Protein AF-A0A1F6SFT9-F1 (afdb_monomer_lite)

Sequence (161 aa):
MFKQKGFTPHHFYNRELSFFRQSSAEIIAKFKSALSKNSAGFTLIELLIVIAIIGILASIVLVSLSSAREKAKVATFKATVHSLQTKAIEVCDTGAINYTDGTGSFGTIPAAINAAGIVDNGQNCGPNGSDAFNASIPSGQLTTPCTAVIEQTGITSYAGC

Radius of gyration: 45.17 Å; chains: 1; bounding box: 58×43×158 Å

Foldseek 3Di:
DDDDDDDDDDDDPDDPDPPVVPPVVVVVV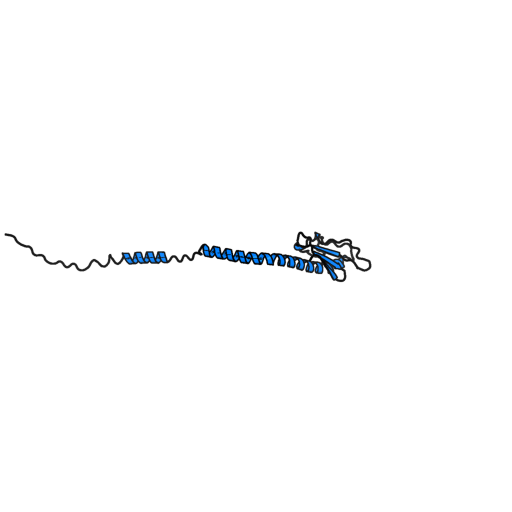VVVVVVPPPPPDDDPVNVVVVVVVVVVVVVVVVVVVVVVQQVVLVVLVVVLLVLQQVL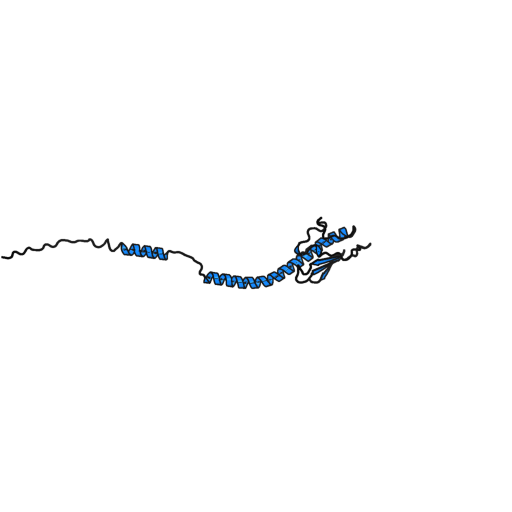CLVCLVPDDDQQPPPVQSSHDRPVLQPSVQFDAPDDPCDVPRFDWGKRWRDCVNHVWIWIWIHGNVGTDDIPRD

pLDDT: mean 72.49, std 14.49, range [44.41, 97.56]

Structure (mmCIF, N/CA/C/O backbone):
data_AF-A0A1F6SFT9-F1
#
_entry.id   AF-A0A1F6SFT9-F1
#
loop_
_atom_site.group_PDB
_atom_site.id
_atom_site.type_symbol
_atom_site.label_atom_id
_atom_site.label_alt_id
_atom_site.label_comp_id
_atom_site.label_asym_id
_atom_site.label_entity_id
_atom_site.label_seq_id
_atom_site.pdbx_PDB_ins_code
_atom_site.Cartn_x
_atom_site.Cartn_y
_atom_site.Cartn_z
_atom_site.occupancy
_atom_site.B_iso_or_equiv
_atom_site.auth_seq_id
_atom_site.auth_comp_id
_atom_site.auth_asym_id
_atom_site.auth_atom_id
_atom_site.pdbx_PDB_model_num
ATOM 1 N N . MET A 1 1 ? -33.917 19.591 124.581 1.00 47.00 1 MET A N 1
ATOM 2 C CA . MET A 1 1 ? -34.635 20.704 123.922 1.00 47.00 1 MET A CA 1
ATOM 3 C C . MET A 1 1 ? -33.992 20.940 122.560 1.00 47.00 1 MET A C 1
ATOM 5 O O . MET A 1 1 ? -32.853 21.385 122.508 1.00 47.00 1 MET A O 1
ATOM 9 N N . PHE A 1 2 ? -34.647 20.513 121.477 1.00 44.41 2 PHE A N 1
ATOM 10 C CA . PHE A 1 2 ? -34.091 20.545 120.118 1.00 44.41 2 PHE A CA 1
ATOM 11 C C . PHE A 1 2 ? -34.135 21.965 119.541 1.00 44.41 2 PHE A C 1
ATOM 13 O O . PHE A 1 2 ? -35.180 22.609 119.574 1.00 44.41 2 PHE A O 1
ATOM 20 N N . LYS A 1 3 ? -33.011 22.446 118.997 1.00 53.56 3 LYS A N 1
ATOM 21 C CA . LYS A 1 3 ? -32.920 23.738 118.304 1.00 53.56 3 LYS A CA 1
ATOM 22 C C . LYS A 1 3 ? -32.723 23.484 116.810 1.00 53.56 3 LYS A C 1
ATOM 24 O O . LYS A 1 3 ? -31.657 23.039 116.395 1.00 53.56 3 LYS A O 1
ATOM 29 N N . GLN A 1 4 ? -33.773 23.729 116.027 1.00 62.75 4 GLN A N 1
ATOM 30 C CA . GLN A 1 4 ? -33.740 23.694 114.565 1.00 62.75 4 GLN A CA 1
ATOM 31 C C . GLN A 1 4 ? -32.831 24.819 114.049 1.00 62.75 4 GLN A C 1
ATOM 33 O O . GLN A 1 4 ? -32.936 25.959 114.506 1.00 62.75 4 GLN A O 1
ATOM 38 N N . LYS A 1 5 ? -31.935 24.509 113.107 1.00 58.44 5 LYS A N 1
ATOM 39 C CA . LYS A 1 5 ? -31.196 25.515 112.335 1.00 58.44 5 LYS A CA 1
ATOM 40 C C . LYS A 1 5 ? -31.816 25.594 110.942 1.00 5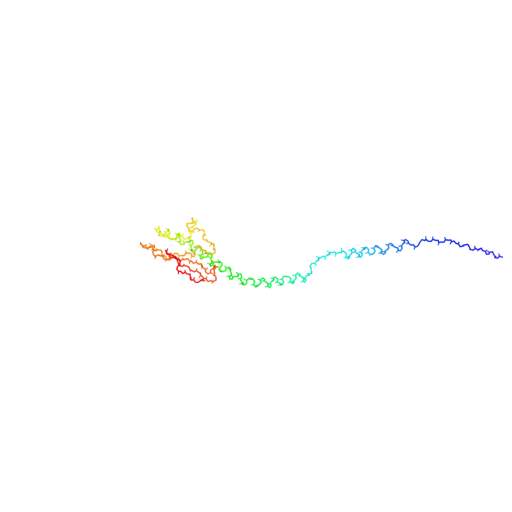8.44 5 LYS A C 1
ATOM 42 O O . LYS A 1 5 ? -31.883 24.588 110.244 1.00 58.44 5 LYS A O 1
ATOM 47 N N . GLY A 1 6 ? -32.313 26.783 110.607 1.00 56.56 6 GLY A N 1
ATOM 48 C CA . GLY A 1 6 ? -32.954 27.108 109.337 1.00 56.56 6 GLY A CA 1
ATOM 49 C C . GLY A 1 6 ? -31.982 27.105 108.158 1.00 56.56 6 GLY A C 1
ATOM 50 O O . GLY A 1 6 ? -30.780 27.316 108.315 1.00 56.56 6 GLY A O 1
ATOM 51 N N . PHE A 1 7 ? -32.543 26.856 106.981 1.00 58.81 7 PHE A N 1
ATOM 52 C CA . PHE A 1 7 ? -31.856 26.747 105.701 1.00 58.81 7 PHE A CA 1
ATOM 53 C C . PHE A 1 7 ? -32.028 28.065 104.929 1.00 58.81 7 PHE A C 1
ATOM 55 O O . PHE A 1 7 ? -33.159 28.484 104.687 1.00 58.81 7 PHE A O 1
ATOM 62 N N . THR A 1 8 ? -30.936 28.734 104.552 1.00 67.25 8 THR A N 1
ATOM 63 C CA . THR A 1 8 ? -30.959 29.827 103.565 1.00 67.25 8 THR A CA 1
ATOM 64 C C . THR A 1 8 ? -30.738 29.251 102.162 1.00 67.25 8 THR A C 1
ATOM 66 O O . THR A 1 8 ? -29.910 28.351 102.002 1.00 67.25 8 THR A O 1
ATOM 69 N N . PRO A 1 9 ? -31.447 29.728 101.123 1.00 56.97 9 PRO A N 1
ATOM 70 C CA . PRO A 1 9 ? -31.246 29.231 99.770 1.00 56.97 9 PRO A CA 1
ATOM 71 C C . PRO A 1 9 ? -29.990 29.875 99.173 1.00 56.97 9 PRO A C 1
ATOM 73 O O . PRO A 1 9 ? -29.870 31.099 99.127 1.00 56.97 9 PRO A O 1
ATOM 76 N N . HIS A 1 10 ? -29.044 29.053 98.715 1.00 52.78 10 HIS A N 1
ATOM 77 C CA . HIS A 1 10 ? -27.864 29.530 98.001 1.00 52.78 10 HIS A CA 1
ATOM 78 C C . HIS A 1 10 ? -28.152 29.586 96.496 1.00 52.78 10 HIS A C 1
ATOM 80 O O . HIS A 1 10 ? -28.604 28.620 95.882 1.00 52.78 10 HIS A O 1
ATOM 86 N N . HIS A 1 11 ? -27.898 30.758 95.926 1.00 55.09 11 HIS A N 1
ATOM 87 C CA . HIS A 1 11 ? -28.123 31.134 94.538 1.00 55.09 11 HIS A CA 1
ATOM 88 C C . HIS A 1 11 ? -27.132 30.396 93.617 1.00 55.09 11 HIS A C 1
ATOM 90 O O . HIS A 1 11 ? -25.971 30.789 93.518 1.00 55.09 11 HIS A O 1
ATOM 96 N N . PHE A 1 12 ? -27.566 29.332 92.933 1.00 52.25 12 PHE A N 1
ATOM 97 C CA . PHE A 1 12 ? -26.792 28.699 91.858 1.00 52.25 12 PHE A CA 1
ATOM 98 C C . PHE A 1 12 ? -27.319 29.173 90.502 1.00 52.25 12 PHE A C 1
ATOM 100 O O . PHE A 1 12 ? -28.220 28.576 89.922 1.00 52.25 12 PHE A O 1
ATOM 107 N N . TYR A 1 13 ? -26.755 30.276 90.009 1.00 56.41 13 TYR A N 1
ATOM 108 C CA . TYR A 1 13 ? -26.969 30.746 88.643 1.00 56.41 13 TYR A CA 1
ATOM 109 C C . TYR A 1 13 ? -25.821 30.236 87.757 1.00 56.41 13 TYR A C 1
ATOM 111 O O . TYR A 1 13 ? -24.667 30.597 87.961 1.00 56.41 13 TYR A O 1
ATOM 119 N N . ASN A 1 14 ? -26.181 29.399 86.782 1.00 56.78 14 ASN A N 1
ATOM 120 C CA . ASN A 1 14 ? -25.512 29.138 85.501 1.00 56.78 14 ASN A CA 1
ATOM 121 C C . ASN A 1 14 ? -24.038 28.686 85.480 1.00 56.78 14 ASN A C 1
ATOM 123 O O . ASN A 1 14 ? -23.117 29.494 85.390 1.00 56.78 14 ASN A O 1
ATOM 127 N N . ARG A 1 15 ? -23.832 27.368 85.330 1.00 56.72 15 ARG A N 1
ATOM 128 C CA . ARG A 1 15 ? -22.606 26.781 84.751 1.00 56.72 15 ARG A CA 1
ATOM 129 C C . ARG A 1 15 ? -22.899 25.497 83.958 1.00 56.72 15 ARG A C 1
ATOM 131 O O . ARG A 1 15 ? -22.260 24.485 84.173 1.00 56.72 15 ARG A O 1
ATOM 138 N N . GLU A 1 16 ? -23.875 25.521 83.053 1.00 52.59 16 GLU A N 1
ATOM 139 C CA . GLU A 1 16 ? -24.294 24.315 82.305 1.00 52.59 16 GLU A CA 1
ATOM 140 C C . GLU A 1 16 ? -24.630 24.620 80.828 1.00 52.59 16 GLU A C 1
ATOM 142 O O . GLU A 1 16 ? -25.559 24.061 80.263 1.00 52.59 16 GLU A O 1
ATOM 147 N N . LEU A 1 17 ? -23.907 25.534 80.162 1.00 53.38 17 LEU A N 1
ATOM 148 C CA . LEU A 1 17 ? -24.177 25.853 78.741 1.00 53.38 17 LEU A CA 1
ATOM 149 C C . LEU A 1 17 ? -22.947 25.909 77.817 1.00 53.38 17 LEU A C 1
ATOM 151 O O . LEU A 1 17 ? -23.117 26.074 76.611 1.00 53.38 17 LEU A O 1
ATOM 155 N N . SER A 1 18 ? -21.724 25.707 78.322 1.00 52.91 18 SER A N 1
ATOM 156 C CA . SER A 1 18 ? -20.510 25.668 77.482 1.00 52.91 18 SER A CA 1
ATOM 157 C C . SER A 1 18 ? -19.966 24.263 77.207 1.00 52.91 18 SER A C 1
ATOM 159 O O . SER A 1 18 ? -19.242 24.083 76.235 1.00 52.91 18 SER A O 1
ATOM 161 N N . PHE A 1 19 ? -20.334 23.247 77.993 1.00 54.69 19 PHE A N 1
ATOM 162 C CA . PHE A 1 19 ? -19.807 21.889 77.799 1.00 54.69 19 PHE A CA 1
ATOM 163 C C . PHE A 1 19 ? -20.554 21.116 76.695 1.00 54.69 19 PHE A C 1
ATOM 165 O O . PHE A 1 19 ? -19.945 20.412 75.894 1.00 54.69 19 PHE A O 1
ATOM 172 N N . PHE A 1 20 ? -21.870 21.318 76.566 1.00 52.09 20 PHE A N 1
ATOM 173 C CA . PHE A 1 20 ? -22.705 20.575 75.610 1.00 52.09 20 PHE A CA 1
ATOM 174 C C . PHE A 1 20 ? -22.715 21.121 74.171 1.00 52.09 20 PHE A C 1
ATOM 176 O O . PHE A 1 20 ? -23.231 20.453 73.276 1.00 52.09 20 PHE A O 1
ATOM 183 N N . ARG A 1 21 ? -22.136 22.302 73.899 1.00 52.47 21 ARG A N 1
ATOM 184 C CA . ARG A 1 21 ? -22.061 22.855 72.527 1.00 52.47 21 ARG A CA 1
ATOM 185 C C . ARG A 1 21 ? -20.758 22.543 71.781 1.00 52.47 21 ARG A C 1
ATOM 187 O O . ARG A 1 21 ? -20.673 22.860 70.600 1.00 52.47 21 ARG A O 1
ATOM 194 N N . GLN A 1 22 ? -19.772 21.905 72.420 1.00 55.62 22 GLN A N 1
ATOM 195 C CA . GLN A 1 22 ? -18.482 21.601 71.780 1.00 55.62 22 GLN A CA 1
ATOM 196 C C . GLN A 1 22 ? -18.466 20.235 71.060 1.00 55.62 22 GLN A C 1
ATOM 198 O O . GLN A 1 22 ? -17.668 20.029 70.153 1.00 55.62 22 GLN A O 1
ATOM 203 N N . SER A 1 23 ? -19.349 19.294 71.422 1.00 54.94 23 SER A N 1
ATOM 204 C CA . SER A 1 23 ? -19.288 17.918 70.893 1.00 54.94 23 SER A CA 1
ATOM 205 C C . SER A 1 23 ? -19.936 17.763 69.512 1.00 54.94 23 SER A C 1
ATOM 207 O O . SER A 1 23 ? -19.385 17.107 68.630 1.00 54.94 23 SER A O 1
ATOM 209 N N . SER A 1 24 ? -21.074 18.416 69.266 1.00 58.84 24 SER A N 1
ATOM 210 C CA . SER A 1 24 ? -21.788 18.284 67.991 1.00 58.84 24 SER A CA 1
ATOM 211 C C . SER A 1 24 ? -21.077 18.994 66.837 1.00 58.84 24 SER A C 1
ATOM 213 O O . SER A 1 24 ? -21.046 18.457 65.736 1.00 58.84 24 SER A O 1
ATOM 215 N N . ALA A 1 25 ? -20.441 20.146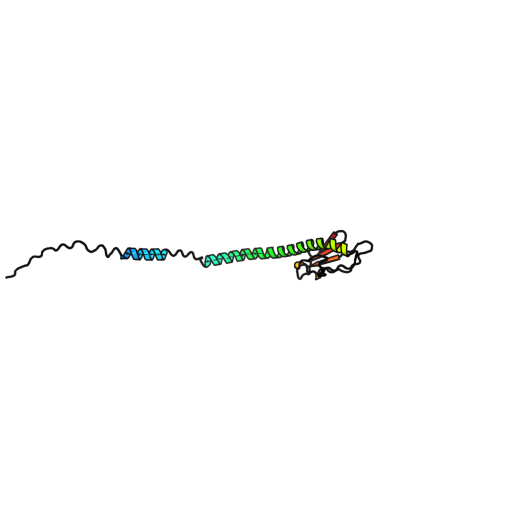 67.073 1.00 61.41 25 ALA A N 1
ATOM 216 C CA . ALA A 1 25 ? -19.725 20.884 66.030 1.00 61.41 25 ALA A CA 1
ATOM 217 C C . ALA A 1 25 ? -18.493 20.126 65.494 1.00 61.41 25 ALA A C 1
ATOM 219 O O . ALA A 1 25 ? -18.288 20.089 64.281 1.00 61.41 25 ALA A O 1
ATOM 220 N N . GLU A 1 26 ? -17.714 19.463 66.359 1.00 64.88 26 GLU A N 1
ATOM 221 C CA . GLU A 1 26 ? -16.582 18.634 65.919 1.00 64.88 26 GLU A CA 1
ATOM 222 C C . GLU A 1 26 ? -17.027 17.364 65.190 1.00 64.88 26 GLU A C 1
ATOM 224 O O . GLU A 1 26 ? -16.440 17.000 64.169 1.00 64.88 26 GLU A O 1
ATOM 229 N N . ILE A 1 27 ? -18.084 16.702 65.671 1.00 64.81 27 ILE A N 1
ATOM 230 C CA . ILE A 1 27 ? -18.644 15.515 65.012 1.00 64.81 27 ILE A CA 1
ATOM 231 C C . ILE A 1 27 ? -19.172 15.889 63.621 1.00 64.81 27 ILE A C 1
ATOM 233 O O . ILE A 1 27 ? -18.868 15.204 62.645 1.00 64.81 27 ILE A O 1
ATOM 237 N N . ILE A 1 28 ? -19.881 17.016 63.506 1.00 66.88 28 ILE A N 1
ATOM 238 C CA . ILE A 1 28 ? -20.398 17.533 62.232 1.00 66.88 28 ILE A CA 1
ATOM 239 C C . ILE A 1 28 ? -19.249 17.921 61.290 1.00 66.88 28 ILE A C 1
ATOM 241 O O . ILE A 1 28 ? -19.298 17.586 60.108 1.00 66.88 28 ILE A O 1
ATOM 245 N N . ALA A 1 29 ? -18.188 18.568 61.783 1.00 66.81 29 ALA A N 1
ATOM 246 C CA . ALA A 1 29 ? -17.027 18.936 60.969 1.00 66.81 29 ALA A CA 1
ATOM 247 C C . ALA A 1 29 ? -16.252 17.709 60.453 1.00 66.81 29 ALA A C 1
ATOM 249 O O . ALA A 1 29 ? -15.868 17.670 59.281 1.00 66.81 29 ALA A O 1
ATOM 250 N N . LYS A 1 30 ? -16.076 16.672 61.285 1.00 63.31 30 LYS A N 1
ATOM 251 C CA . LYS A 1 30 ? -15.445 15.405 60.879 1.00 63.31 30 LYS A CA 1
ATOM 252 C C . LYS A 1 30 ? -16.286 14.644 59.855 1.00 63.31 30 LYS A C 1
ATOM 254 O O . LYS A 1 30 ? -15.732 14.150 58.875 1.00 63.31 30 LYS A O 1
ATOM 259 N N . PHE A 1 31 ? -17.609 14.613 60.021 1.00 64.50 31 PHE A N 1
ATOM 260 C CA . PHE A 1 31 ? -18.522 13.983 59.060 1.00 64.50 31 PHE A CA 1
ATOM 261 C C . PHE A 1 31 ? -18.564 14.744 57.723 1.00 64.50 31 PHE A C 1
ATOM 263 O O . PHE A 1 31 ? -18.540 14.132 56.657 1.00 64.50 31 PHE A O 1
ATOM 270 N N . LYS A 1 32 ? -18.534 16.084 57.762 1.00 63.78 32 LYS A N 1
ATOM 271 C CA . LYS A 1 32 ? -18.479 16.948 56.571 1.00 63.78 32 LYS A CA 1
ATOM 272 C C . LYS A 1 32 ? -17.154 16.809 55.809 1.00 63.78 32 LYS A C 1
ATOM 274 O O . LYS A 1 32 ? -17.162 16.809 54.584 1.00 63.78 32 LYS A O 1
ATOM 279 N N . SER A 1 33 ? -16.035 16.632 56.515 1.00 59.81 33 SER A N 1
ATOM 280 C CA . SER A 1 33 ? -14.718 16.362 55.913 1.00 59.81 33 SER A CA 1
ATOM 281 C C . SER A 1 33 ? -14.615 14.938 55.335 1.00 59.81 33 SER A C 1
ATOM 283 O O . SER A 1 33 ? -14.031 14.744 54.272 1.00 59.81 33 SER A O 1
ATOM 285 N N . ALA A 1 34 ? -15.267 13.949 55.962 1.00 61.28 34 ALA A N 1
ATOM 286 C CA . ALA A 1 34 ? -15.371 12.585 55.433 1.00 61.28 34 ALA A CA 1
ATOM 287 C C . ALA A 1 34 ? -16.237 12.497 54.159 1.00 61.28 34 ALA A C 1
ATOM 289 O O . ALA A 1 34 ? -15.908 11.731 53.255 1.00 61.28 34 ALA A O 1
ATOM 290 N N . LEU A 1 35 ? -17.299 13.309 54.068 1.00 63.75 35 LEU A N 1
ATOM 291 C CA . LEU A 1 35 ? -18.134 13.472 52.868 1.00 63.75 35 LEU A CA 1
ATOM 292 C C . LEU A 1 35 ? -17.465 14.339 51.786 1.00 63.75 35 LEU A C 1
ATOM 294 O O . LEU A 1 35 ? -17.761 14.186 50.607 1.00 63.75 35 LEU A O 1
ATOM 298 N N . SER A 1 36 ? -16.528 15.213 52.166 1.00 62.28 36 SER A N 1
ATOM 299 C CA . SER A 1 36 ? -15.717 16.038 51.260 1.00 62.28 36 SER A CA 1
ATOM 300 C C . SER A 1 36 ? -14.473 15.299 50.744 1.00 62.28 36 SER A C 1
ATOM 302 O O . SER A 1 36 ? -13.422 15.901 50.517 1.00 62.28 36 SER A O 1
ATOM 304 N N . LYS A 1 37 ? -14.562 13.985 50.527 1.00 61.72 37 LYS A N 1
ATOM 305 C CA . LYS A 1 37 ? -13.631 13.296 49.634 1.00 61.72 37 LYS A CA 1
ATOM 306 C C . LYS A 1 37 ? -14.221 13.355 48.239 1.00 61.72 37 LYS A C 1
ATOM 308 O O . LYS A 1 37 ? -15.008 12.507 47.842 1.00 61.72 37 LYS A O 1
ATOM 313 N N . ASN A 1 38 ? -13.818 14.382 47.500 1.00 64.44 38 ASN A N 1
ATOM 314 C CA . ASN A 1 38 ? -14.079 14.521 46.073 1.00 64.44 38 ASN A CA 1
ATOM 315 C C . ASN A 1 38 ? -13.216 13.515 45.281 1.00 64.44 38 ASN A C 1
ATOM 317 O O . ASN A 1 38 ? -12.400 13.883 44.441 1.00 64.44 38 ASN A O 1
ATOM 321 N N . SER A 1 39 ? -13.315 12.230 45.624 1.00 63.50 39 SER A N 1
ATOM 322 C CA . SER A 1 39 ? -12.685 11.141 44.890 1.00 63.50 39 SER A CA 1
ATOM 323 C C . SER A 1 39 ? -13.545 10.839 43.670 1.00 63.50 39 SER A C 1
ATOM 325 O O . SER A 1 39 ? -14.366 9.924 43.686 1.00 63.50 39 SER A O 1
ATOM 327 N N . ALA A 1 40 ? -13.357 11.644 42.625 1.00 69.38 40 ALA A N 1
ATOM 328 C CA . ALA A 1 40 ? -13.789 11.338 41.270 1.00 69.38 40 ALA A CA 1
ATOM 329 C C . ALA A 1 40 ? -12.941 10.167 40.742 1.00 69.38 40 ALA A C 1
ATOM 331 O O . ALA A 1 40 ? -11.937 10.354 40.060 1.00 69.38 40 ALA A O 1
ATOM 332 N N . GLY A 1 41 ? -13.286 8.951 41.158 1.00 74.31 41 GLY A N 1
ATOM 333 C CA . GLY A 1 41 ? -12.751 7.724 40.583 1.00 74.31 41 GLY A CA 1
ATOM 334 C C . GLY A 1 41 ? -13.668 7.253 39.463 1.00 74.31 41 GLY A C 1
ATOM 335 O O . GLY A 1 41 ? -14.877 7.185 39.664 1.00 74.31 41 GLY A O 1
ATOM 336 N N . PHE A 1 42 ? -13.098 6.909 38.307 1.00 77.19 42 PHE A N 1
ATOM 337 C CA . PHE A 1 42 ? -13.816 6.134 37.298 1.00 77.19 42 PHE A CA 1
ATOM 338 C C . PHE A 1 42 ? -14.253 4.809 37.917 1.00 77.19 42 PHE A C 1
ATOM 340 O O . PHE A 1 42 ? -13.459 4.108 38.552 1.00 77.19 42 PHE A O 1
ATOM 347 N N . THR A 1 43 ? -15.519 4.458 37.741 1.00 90.12 43 THR A N 1
ATOM 348 C CA . THR A 1 43 ? -16.003 3.140 38.135 1.00 90.12 43 THR A CA 1
ATOM 349 C C . THR A 1 43 ? -15.366 2.078 37.229 1.00 90.12 43 THR A C 1
ATOM 351 O O . THR A 1 43 ? -15.106 2.308 36.046 1.00 90.12 43 THR A O 1
ATOM 354 N N . LEU A 1 44 ? -15.116 0.877 37.762 1.00 90.19 44 LEU A N 1
ATOM 355 C CA . LEU A 1 44 ? -14.578 -0.233 36.959 1.00 90.19 44 LEU A CA 1
ATOM 356 C C . LEU A 1 44 ? -15.484 -0.566 35.766 1.00 90.19 44 LEU A C 1
ATOM 358 O O . LEU A 1 44 ? -14.994 -0.947 34.706 1.00 90.19 44 LEU A O 1
ATOM 362 N N . ILE A 1 45 ? -16.797 -0.387 35.930 1.00 93.19 45 ILE A N 1
ATOM 363 C CA . ILE A 1 45 ? -17.776 -0.622 34.870 1.00 93.19 45 ILE A CA 1
ATOM 364 C C . ILE A 1 45 ? -17.727 0.452 33.775 1.00 93.19 45 ILE A C 1
ATOM 366 O O . ILE A 1 45 ? -17.852 0.110 32.601 1.00 93.19 45 ILE A O 1
ATOM 370 N N . GLU A 1 46 ? -17.475 1.718 34.124 1.00 91.00 46 GLU A N 1
ATOM 371 C CA . GLU A 1 46 ? -17.273 2.795 33.145 1.00 91.00 46 GLU A CA 1
ATOM 372 C C . GLU A 1 46 ? -16.035 2.545 32.285 1.00 91.00 46 GLU A C 1
ATOM 374 O O . GLU A 1 46 ? -16.078 2.741 31.074 1.00 91.00 46 GLU A O 1
ATOM 379 N N . LEU A 1 47 ? -14.940 2.057 32.869 1.00 91.81 47 LEU A N 1
ATOM 380 C CA . LEU A 1 47 ? -13.754 1.728 32.078 1.00 91.81 47 LEU A CA 1
ATOM 381 C C . LEU A 1 47 ? -13.999 0.483 31.210 1.00 91.81 47 LEU A C 1
ATOM 383 O O . LEU A 1 47 ? -13.613 0.456 30.040 1.00 91.81 47 LEU A O 1
ATOM 387 N N . LEU A 1 48 ? -14.704 -0.517 31.749 1.00 94.12 48 LEU A N 1
ATOM 388 C CA . LEU A 1 48 ? -15.020 -1.759 31.042 1.00 94.12 48 LEU A CA 1
ATOM 389 C C . LEU A 1 48 ? -15.885 -1.514 29.800 1.00 94.12 48 LEU A C 1
ATOM 391 O O . LEU A 1 48 ? -15.585 -2.049 28.732 1.00 94.12 48 LEU A O 1
ATOM 395 N N . ILE A 1 49 ? -16.926 -0.682 29.898 1.00 95.69 49 ILE A N 1
ATOM 396 C CA . ILE A 1 49 ? -17.781 -0.395 28.739 1.00 95.69 49 ILE A CA 1
ATOM 397 C C . ILE A 1 49 ? -17.034 0.403 27.662 1.00 95.69 49 ILE A C 1
ATOM 399 O O . ILE A 1 49 ? -17.245 0.176 26.472 1.00 95.69 49 ILE A O 1
ATOM 403 N N . VAL A 1 50 ? -16.107 1.284 28.050 1.00 95.81 50 VAL A N 1
ATOM 404 C CA . VAL A 1 50 ? -15.318 2.083 27.101 1.00 95.81 50 VAL A CA 1
ATOM 405 C C . VAL A 1 50 ? -14.413 1.194 26.256 1.00 95.81 50 VAL A C 1
ATOM 407 O O . VAL A 1 50 ? -14.440 1.288 25.028 1.00 95.81 50 VAL A O 1
ATOM 410 N N . ILE A 1 51 ? -13.656 0.285 26.876 1.00 96.38 51 ILE A N 1
ATOM 411 C CA . ILE A 1 51 ? -12.804 -0.640 26.116 1.00 96.38 51 ILE A CA 1
ATOM 412 C C . ILE A 1 51 ? -13.636 -1.614 25.272 1.00 96.38 51 ILE A C 1
ATOM 414 O O . ILE A 1 51 ? -13.207 -1.982 24.180 1.00 96.38 51 ILE A O 1
ATOM 418 N N . ALA A 1 52 ? -14.843 -1.976 25.726 1.00 96.88 52 ALA A N 1
ATOM 419 C CA . ALA A 1 52 ? -15.763 -2.805 24.954 1.00 96.88 52 ALA A CA 1
ATOM 420 C C . ALA A 1 52 ? -16.226 -2.090 23.674 1.00 96.88 52 ALA A C 1
ATOM 422 O O . ALA A 1 52 ? -16.151 -2.664 22.587 1.00 96.88 52 ALA A O 1
ATOM 423 N N . ILE A 1 53 ? -16.634 -0.821 23.771 1.00 96.94 53 ILE A N 1
ATOM 424 C CA . ILE A 1 53 ? -17.054 -0.028 22.607 1.00 96.94 53 ILE A CA 1
ATOM 425 C C . ILE A 1 53 ? -15.870 0.225 21.663 1.00 96.94 53 ILE A C 1
ATOM 427 O O . ILE A 1 53 ? -16.009 0.035 20.454 1.00 96.94 53 ILE A O 1
ATOM 431 N N . ILE A 1 54 ? -14.694 0.590 22.192 1.00 97.31 54 ILE A N 1
ATOM 432 C CA . ILE A 1 54 ? -13.479 0.773 21.379 1.00 97.31 54 ILE A CA 1
ATOM 433 C C . ILE A 1 54 ? -13.126 -0.526 20.644 1.00 97.31 54 ILE A C 1
ATOM 435 O O . ILE A 1 54 ? -12.795 -0.474 19.463 1.00 97.31 54 ILE A O 1
ATOM 439 N N . GLY A 1 55 ? -13.253 -1.688 21.294 1.00 97.56 55 GLY A N 1
ATOM 440 C CA . GLY A 1 55 ? -13.015 -2.993 20.673 1.00 97.56 55 GLY A CA 1
ATOM 441 C C . GLY A 1 55 ? -13.943 -3.273 19.487 1.00 97.56 55 GLY A C 1
ATOM 442 O O . GLY A 1 55 ? -13.478 -3.686 18.423 1.00 97.56 55 GLY A O 1
ATOM 443 N N . ILE A 1 56 ? -15.241 -2.981 19.631 1.00 96.56 56 ILE A N 1
ATOM 444 C CA . ILE A 1 56 ? -16.224 -3.141 18.547 1.00 96.56 56 ILE A CA 1
ATOM 445 C C . ILE A 1 56 ? -15.872 -2.219 17.375 1.00 96.56 56 ILE A C 1
ATOM 447 O O . ILE A 1 56 ? -15.750 -2.689 16.241 1.00 96.56 56 ILE A O 1
ATOM 451 N N . LEU A 1 57 ? -15.642 -0.929 17.637 1.00 97.44 57 LEU A N 1
ATOM 452 C CA . LEU A 1 57 ? -15.306 0.043 16.593 1.00 97.44 57 LEU A CA 1
ATOM 453 C C . LEU A 1 57 ? -13.986 -0.307 15.886 1.00 97.44 57 LEU A C 1
ATOM 455 O O . LEU A 1 57 ? -13.913 -0.255 14.658 1.00 97.44 57 LEU A O 1
ATOM 459 N N . ALA A 1 58 ? -12.964 -0.725 16.637 1.00 96.50 58 ALA A N 1
ATOM 460 C CA . ALA A 1 58 ? -11.669 -1.117 16.089 1.00 96.50 58 ALA A CA 1
ATOM 461 C C . ALA A 1 58 ? -11.771 -2.340 15.164 1.00 96.50 58 ALA A C 1
ATOM 463 O O . ALA A 1 58 ? -11.107 -2.370 14.126 1.00 96.50 58 ALA A O 1
ATOM 464 N N . SER A 1 59 ? -12.625 -3.318 15.491 1.00 95.75 59 SER A N 1
ATOM 465 C CA . SER A 1 59 ? -12.816 -4.512 14.655 1.00 95.75 59 SER A CA 1
ATOM 466 C C . SER A 1 59 ? -13.356 -4.174 13.258 1.00 95.75 59 SER A C 1
ATOM 468 O O . SER A 1 59 ? -12.858 -4.694 12.260 1.00 95.75 59 SER A O 1
ATOM 470 N N . ILE A 1 60 ? -14.305 -3.237 13.168 1.00 94.88 60 ILE A N 1
ATOM 471 C CA . ILE A 1 60 ? -14.905 -2.794 11.901 1.00 94.88 60 ILE A CA 1
ATOM 472 C C . ILE A 1 60 ? -13.871 -2.036 11.057 1.00 94.88 60 ILE A C 1
ATOM 474 O O . ILE A 1 60 ? -13.744 -2.268 9.853 1.00 94.88 60 ILE A O 1
ATOM 478 N N . VAL A 1 61 ? -13.095 -1.152 11.691 1.00 95.75 61 VAL A N 1
ATOM 479 C CA . VAL A 1 61 ? -12.044 -0.369 11.021 1.00 95.75 61 VAL A CA 1
ATOM 480 C C . VAL A 1 61 ? -10.920 -1.264 10.494 1.00 95.75 61 VAL A C 1
ATOM 482 O O . VAL A 1 61 ? -10.382 -1.010 9.418 1.00 95.75 61 VAL A O 1
ATOM 485 N N . LEU A 1 62 ? -10.562 -2.330 11.211 1.00 94.00 62 LEU A N 1
ATOM 486 C CA . LEU A 1 62 ? -9.476 -3.218 10.799 1.00 94.00 62 LEU A CA 1
ATOM 487 C C . LEU A 1 62 ? -9.765 -3.916 9.460 1.00 94.00 62 LEU A C 1
ATOM 489 O O . LEU A 1 62 ? -8.874 -4.012 8.612 1.00 94.00 62 LEU A O 1
ATOM 493 N N . VAL A 1 63 ? -11.011 -4.353 9.244 1.00 92.12 63 VAL A N 1
ATOM 494 C CA . VAL A 1 63 ? -11.429 -5.013 7.996 1.00 92.12 63 VAL A CA 1
ATOM 495 C C . VAL A 1 63 ? -11.306 -4.061 6.803 1.00 92.12 63 VAL A C 1
ATOM 497 O O . VAL A 1 63 ? -10.751 -4.432 5.767 1.00 92.12 63 VAL A O 1
ATOM 500 N N . SER A 1 64 ? -11.761 -2.813 6.945 1.00 91.81 64 SER A N 1
ATOM 501 C CA . SER A 1 64 ? -11.686 -1.828 5.859 1.00 91.81 64 SER A CA 1
ATOM 502 C C . SER A 1 64 ? -10.247 -1.380 5.581 1.00 91.81 64 SER A C 1
ATOM 504 O O . SER A 1 64 ? -9.855 -1.237 4.417 1.00 91.81 64 SER A O 1
ATOM 506 N N . LEU A 1 65 ? -9.425 -1.247 6.627 1.00 92.19 65 LEU A N 1
ATOM 507 C CA . LEU A 1 65 ? -8.035 -0.813 6.521 1.00 92.19 65 LEU A CA 1
ATOM 508 C C . LEU A 1 65 ? -7.150 -1.802 5.751 1.00 92.19 65 LEU A C 1
ATOM 510 O O . LEU A 1 65 ? -6.254 -1.364 5.029 1.00 92.19 65 LEU A O 1
ATOM 514 N N . SER A 1 66 ? -7.393 -3.111 5.864 1.00 89.25 66 SER A N 1
ATOM 515 C CA . SER A 1 66 ? -6.651 -4.126 5.100 1.00 89.25 66 SER A CA 1
ATOM 516 C C . SER A 1 66 ? -6.752 -3.873 3.588 1.00 89.25 66 SER A C 1
ATOM 518 O O . SER A 1 66 ? -5.740 -3.711 2.904 1.00 89.25 66 SER A O 1
ATOM 520 N N . SER A 1 67 ? -7.977 -3.692 3.084 1.00 90.31 67 SER A N 1
ATOM 521 C CA . SER A 1 67 ? -8.219 -3.396 1.666 1.00 90.31 67 SER A CA 1
ATOM 522 C C . SER A 1 67 ? -7.658 -2.036 1.226 1.00 90.31 67 SER A C 1
ATOM 524 O O . SER A 1 67 ? -7.158 -1.897 0.111 1.00 90.31 67 SER A O 1
ATOM 526 N N . ALA A 1 68 ? -7.696 -1.026 2.103 1.00 92.56 68 ALA A N 1
ATOM 527 C CA . ALA A 1 68 ? -7.151 0.298 1.817 1.00 92.56 68 ALA A CA 1
ATOM 528 C C . ALA A 1 68 ? -5.621 0.271 1.688 1.00 92.56 68 ALA A C 1
ATOM 530 O O . ALA A 1 68 ? -5.067 0.906 0.791 1.00 92.56 68 ALA A O 1
ATOM 531 N N . ARG A 1 69 ? -4.936 -0.498 2.545 1.00 89.75 69 ARG A N 1
ATOM 532 C CA . ARG A 1 69 ? -3.481 -0.700 2.468 1.00 89.75 69 ARG A CA 1
ATOM 533 C C . ARG A 1 69 ? -3.084 -1.391 1.169 1.00 89.75 69 ARG A C 1
ATOM 535 O O . ARG A 1 69 ? -2.115 -0.971 0.545 1.00 89.75 69 ARG A O 1
ATOM 542 N N . GLU A 1 70 ? -3.842 -2.398 0.748 1.00 88.06 70 GLU A N 1
ATOM 543 C CA . GLU A 1 70 ? -3.602 -3.091 -0.519 1.00 88.06 70 GLU A CA 1
ATOM 544 C C . GLU A 1 70 ? -3.730 -2.136 -1.715 1.00 88.06 70 GLU A C 1
ATOM 546 O O . GLU A 1 70 ? -2.812 -2.016 -2.527 1.00 88.06 70 GLU A O 1
ATOM 551 N N . LYS A 1 71 ? -4.821 -1.361 -1.771 1.00 89.50 71 LYS A N 1
ATOM 552 C CA . LYS A 1 71 ? -5.028 -0.342 -2.813 1.00 89.50 71 LYS A CA 1
ATOM 553 C C . LYS A 1 71 ? -3.926 0.715 -2.821 1.00 89.50 71 LYS A C 1
ATOM 555 O O . LYS A 1 71 ? -3.508 1.142 -3.894 1.00 89.50 71 LYS A O 1
ATOM 560 N N . ALA A 1 72 ? -3.437 1.123 -1.649 1.00 89.88 72 ALA A N 1
ATOM 561 C CA . ALA A 1 72 ? -2.329 2.067 -1.546 1.00 89.88 72 ALA A CA 1
ATOM 562 C C . ALA A 1 72 ? -1.041 1.500 -2.163 1.00 89.88 72 ALA A C 1
ATOM 564 O O . ALA A 1 72 ? -0.381 2.205 -2.921 1.00 89.88 72 ALA A O 1
ATOM 565 N N . LYS A 1 73 ? -0.722 0.220 -1.922 1.00 86.62 73 LYS A N 1
ATOM 566 C CA . LYS A 1 73 ? 0.439 -0.437 -2.546 1.00 86.62 73 LYS A CA 1
ATOM 567 C C . LYS A 1 73 ? 0.308 -0.508 -4.068 1.00 86.62 73 LYS A C 1
ATOM 569 O O . LYS A 1 73 ? 1.259 -0.165 -4.766 1.00 86.62 73 LYS A O 1
ATOM 574 N N . VAL A 1 74 ? -0.873 -0.866 -4.587 1.00 87.50 74 VAL A N 1
ATOM 575 C CA . VAL A 1 74 ? -1.152 -0.845 -6.037 1.00 87.50 74 VAL A CA 1
ATOM 576 C C . VAL A 1 74 ? -1.006 0.571 -6.606 1.00 87.50 74 VAL A C 1
ATOM 578 O O . VAL A 1 74 ? -0.451 0.752 -7.685 1.00 87.50 74 VAL A O 1
ATOM 581 N N . ALA A 1 75 ? -1.461 1.604 -5.898 1.00 89.56 75 ALA A N 1
ATOM 582 C CA . ALA A 1 75 ? -1.301 2.986 -6.350 1.00 89.56 75 ALA A CA 1
ATOM 583 C C . ALA A 1 75 ? 0.178 3.409 -6.395 1.00 89.56 75 ALA A C 1
ATOM 585 O O . ALA A 1 75 ? 0.624 3.978 -7.392 1.00 89.56 75 ALA A O 1
ATOM 586 N N . THR A 1 76 ? 0.957 3.078 -5.358 1.00 86.25 76 THR A N 1
ATOM 587 C CA . THR A 1 76 ? 2.411 3.305 -5.337 1.00 86.25 76 THR A CA 1
ATOM 588 C C . THR A 1 76 ? 3.104 2.566 -6.478 1.00 86.25 76 THR A C 1
ATOM 590 O O . THR A 1 76 ? 4.009 3.123 -7.099 1.00 86.25 76 THR A O 1
ATOM 593 N N . PHE A 1 77 ? 2.651 1.353 -6.804 1.00 84.38 77 PHE A N 1
ATOM 594 C CA . PHE A 1 77 ? 3.141 0.594 -7.951 1.00 84.38 77 PHE A CA 1
ATOM 595 C C . PHE A 1 77 ? 2.952 1.327 -9.262 1.00 84.38 77 PHE A C 1
ATOM 597 O O . PHE A 1 77 ? 3.927 1.591 -9.959 1.00 84.38 77 PHE A O 1
ATOM 604 N N . LYS A 1 78 ? 1.709 1.710 -9.563 1.00 86.81 78 LYS A N 1
ATOM 605 C CA . LYS A 1 78 ? 1.375 2.419 -10.798 1.00 86.81 78 LYS A CA 1
ATOM 606 C C . LYS A 1 78 ? 2.202 3.697 -10.933 1.00 86.81 78 LYS A C 1
ATOM 608 O O . LYS A 1 78 ? 2.797 3.922 -11.981 1.00 86.81 78 LYS A O 1
ATOM 613 N N . ALA A 1 79 ? 2.319 4.476 -9.856 1.00 86.94 79 ALA A N 1
ATOM 614 C CA . ALA A 1 79 ? 3.144 5.683 -9.831 1.00 86.94 79 ALA A CA 1
ATOM 615 C C . ALA A 1 79 ? 4.636 5.395 -10.082 1.00 86.94 79 ALA A C 1
ATOM 617 O O . ALA A 1 79 ? 5.285 6.117 -10.832 1.00 86.94 79 ALA A O 1
ATOM 618 N N . THR A 1 80 ? 5.175 4.326 -9.492 1.00 83.38 80 THR A N 1
ATOM 619 C CA . THR A 1 80 ? 6.583 3.938 -9.678 1.00 83.38 80 THR A CA 1
ATOM 620 C C . THR A 1 80 ? 6.844 3.489 -11.114 1.00 83.38 80 THR A C 1
ATOM 622 O O . THR A 1 80 ? 7.801 3.947 -11.725 1.00 83.38 80 THR A O 1
ATOM 625 N N . VAL A 1 81 ? 5.961 2.667 -11.687 1.00 81.88 81 VAL A N 1
ATOM 626 C CA . VAL A 1 81 ? 6.019 2.212 -13.087 1.00 81.88 81 VAL A CA 1
ATOM 627 C C . VAL A 1 81 ? 6.021 3.399 -14.058 1.00 81.88 81 VAL A C 1
ATOM 629 O O . VAL A 1 81 ? 6.843 3.434 -14.970 1.00 81.88 81 VAL A O 1
ATOM 632 N N . HIS A 1 82 ? 5.179 4.410 -13.825 1.00 85.75 82 HIS A N 1
ATOM 633 C CA . HIS A 1 82 ? 5.194 5.646 -14.617 1.00 85.75 82 HIS A CA 1
ATOM 634 C C . HIS A 1 82 ? 6.537 6.386 -14.542 1.00 85.75 82 HIS A C 1
ATOM 636 O O . HIS A 1 82 ? 7.051 6.825 -15.569 1.00 85.75 82 HIS A O 1
ATOM 642 N N . SER A 1 83 ? 7.129 6.506 -13.352 1.00 82.56 83 SER A N 1
ATOM 643 C CA . SER A 1 83 ? 8.444 7.139 -13.193 1.00 82.56 83 SER A CA 1
ATOM 644 C C . SER A 1 83 ? 9.556 6.343 -13.887 1.00 82.56 83 SER A C 1
ATOM 646 O O . SER A 1 83 ? 10.435 6.936 -14.515 1.00 82.56 83 SER A O 1
ATOM 648 N N . LEU A 1 84 ? 9.492 5.008 -13.830 1.00 78.12 84 LEU A N 1
ATOM 649 C CA . LEU A 1 84 ? 10.462 4.110 -14.464 1.00 78.12 84 LEU A CA 1
ATOM 650 C C . LEU A 1 84 ? 10.407 4.154 -15.995 1.00 78.12 84 LEU A C 1
ATOM 652 O O . LEU A 1 84 ? 11.448 3.993 -16.626 1.00 78.12 84 LEU A O 1
ATOM 656 N N . GLN A 1 85 ? 9.237 4.408 -16.592 1.00 80.38 85 GLN A N 1
ATOM 657 C CA . GLN A 1 85 ? 9.061 4.440 -18.047 1.00 80.38 85 GLN A CA 1
ATOM 658 C C . GLN A 1 85 ? 10.071 5.365 -18.738 1.00 80.38 85 GLN A C 1
ATOM 660 O O . GLN A 1 85 ? 10.751 4.958 -19.674 1.00 80.38 85 GLN A O 1
ATOM 665 N N . THR A 1 86 ? 10.200 6.603 -18.258 1.00 80.50 86 THR A N 1
ATOM 666 C CA . THR A 1 86 ? 11.079 7.602 -18.891 1.00 80.50 86 THR A CA 1
ATOM 667 C C . THR A 1 86 ? 12.551 7.199 -18.867 1.00 80.50 86 THR A C 1
ATOM 669 O O . THR A 1 86 ? 13.267 7.418 -19.839 1.00 80.50 86 THR A O 1
ATOM 672 N N . LYS A 1 87 ? 12.992 6.564 -17.777 1.00 77.12 87 LYS A N 1
ATOM 673 C CA . LYS A 1 87 ? 14.378 6.123 -17.596 1.00 77.12 87 LYS A CA 1
ATOM 674 C C . LYS A 1 87 ? 14.685 4.831 -18.333 1.00 77.12 87 LYS A C 1
ATOM 676 O O . LYS A 1 87 ? 15.780 4.678 -18.858 1.00 77.12 87 LYS A O 1
ATOM 681 N N . ALA A 1 88 ? 13.717 3.923 -18.409 1.00 74.75 88 ALA A N 1
ATOM 682 C CA . ALA A 1 88 ? 13.849 2.709 -19.199 1.00 74.75 88 ALA A CA 1
ATOM 683 C C . ALA A 1 88 ? 14.061 3.031 -20.684 1.00 74.75 88 ALA A C 1
ATOM 685 O O . ALA A 1 88 ? 14.931 2.435 -21.305 1.00 74.75 88 ALA A O 1
ATOM 686 N N . ILE A 1 89 ? 13.343 4.026 -21.221 1.00 74.00 89 ILE A N 1
ATOM 687 C CA . ILE A 1 89 ? 13.524 4.489 -22.605 1.00 74.00 89 ILE A CA 1
ATOM 688 C C . ILE A 1 89 ? 14.917 5.108 -22.806 1.00 74.00 89 ILE A C 1
ATOM 690 O O . ILE A 1 89 ? 15.573 4.799 -23.791 1.00 74.00 89 ILE A O 1
ATOM 694 N N . GLU A 1 90 ? 15.389 5.936 -21.867 1.00 75.62 90 GLU A N 1
ATOM 695 C CA . GLU A 1 90 ? 16.728 6.550 -21.930 1.00 75.62 90 GLU A CA 1
ATOM 696 C C . GLU A 1 90 ? 17.858 5.507 -21.953 1.00 75.62 90 GLU A C 1
ATOM 698 O O . GLU A 1 90 ? 18.811 5.639 -22.717 1.00 75.62 90 GLU A O 1
ATOM 703 N N . VAL A 1 91 ? 17.757 4.460 -21.128 1.00 73.62 91 VAL A N 1
ATOM 704 C CA . VAL A 1 91 ? 18.799 3.426 -21.023 1.00 73.62 91 VAL A CA 1
ATOM 705 C C . VAL A 1 91 ? 18.726 2.413 -22.166 1.00 73.62 91 VAL A C 1
ATOM 707 O O . VAL A 1 91 ? 19.773 1.887 -22.550 1.00 73.62 91 VAL A O 1
ATOM 710 N N . CYS A 1 92 ? 17.544 2.197 -22.756 1.00 72.62 92 CYS A N 1
ATOM 711 C CA . CYS A 1 92 ? 17.340 1.239 -23.849 1.00 72.62 92 CYS A CA 1
ATOM 712 C C . CYS A 1 92 ? 18.303 1.471 -25.030 1.00 72.62 92 CYS A C 1
ATOM 714 O O . CYS A 1 92 ? 18.819 0.520 -25.612 1.00 72.62 92 CYS A O 1
ATOM 716 N N . ASP A 1 93 ? 18.619 2.731 -25.346 1.00 69.25 93 ASP A N 1
ATOM 717 C CA . ASP A 1 93 ? 19.536 3.079 -26.443 1.00 69.25 93 ASP A CA 1
ATOM 718 C C . ASP A 1 93 ? 21.001 2.694 -26.153 1.00 69.25 93 ASP A C 1
ATOM 720 O O . ASP A 1 93 ? 21.834 2.631 -27.059 1.00 69.25 93 ASP A O 1
ATOM 724 N N . THR A 1 94 ? 21.338 2.452 -24.884 1.00 67.06 94 THR A N 1
ATOM 725 C CA . THR A 1 94 ? 22.718 2.282 -24.404 1.00 67.06 94 THR A CA 1
ATOM 726 C C . THR A 1 94 ? 23.032 0.881 -23.879 1.00 67.06 94 THR A C 1
ATOM 728 O O . THR A 1 94 ? 24.210 0.546 -23.734 1.00 67.06 94 THR A O 1
ATOM 731 N N . GLY A 1 95 ? 22.020 0.044 -23.619 1.00 64.06 95 GLY A N 1
ATOM 732 C CA . GLY A 1 95 ? 22.214 -1.340 -23.189 1.00 64.06 95 GLY A CA 1
ATOM 733 C C . GLY A 1 95 ? 21.116 -1.882 -22.270 1.00 64.06 95 GLY A C 1
ATOM 734 O O . GLY A 1 95 ? 19.974 -1.438 -22.298 1.00 64.06 95 GLY A O 1
ATOM 735 N N . ALA A 1 96 ? 21.479 -2.889 -21.470 1.00 63.62 96 ALA A N 1
ATOM 736 C CA . ALA A 1 96 ? 20.552 -3.622 -20.608 1.00 63.62 96 ALA A CA 1
ATOM 737 C C . ALA A 1 96 ? 20.033 -2.780 -19.434 1.00 63.62 96 ALA A C 1
ATOM 739 O O . ALA A 1 96 ? 20.782 -2.013 -18.818 1.00 63.62 96 ALA A O 1
ATOM 740 N N . ILE A 1 97 ? 18.765 -2.984 -19.071 1.00 65.94 97 ILE A N 1
ATOM 741 C CA . ILE A 1 97 ? 18.126 -2.231 -17.998 1.00 65.94 97 ILE A CA 1
ATOM 742 C C . ILE A 1 97 ? 18.398 -2.902 -16.645 1.00 65.94 97 ILE A C 1
ATOM 744 O O . ILE A 1 97 ? 17.948 -4.011 -16.372 1.00 65.94 97 ILE A O 1
ATOM 748 N N . ASN A 1 98 ? 19.118 -2.206 -15.759 1.00 66.31 98 ASN A N 1
ATOM 749 C CA . ASN A 1 98 ? 19.444 -2.691 -14.414 1.00 66.31 98 ASN A CA 1
ATOM 750 C C . ASN A 1 98 ? 18.682 -1.912 -13.334 1.00 66.31 98 ASN A C 1
ATOM 752 O O . ASN A 1 98 ? 19.171 -0.930 -12.781 1.00 66.31 98 ASN A O 1
ATOM 756 N N . TYR A 1 99 ? 17.494 -2.394 -12.975 1.00 64.12 99 TYR A N 1
ATOM 757 C CA . TYR A 1 99 ? 16.632 -1.767 -11.959 1.00 64.12 99 TYR A CA 1
ATOM 758 C C . TYR A 1 99 ? 17.127 -1.932 -10.513 1.00 64.12 99 TYR A C 1
ATOM 760 O O . TYR A 1 99 ? 16.588 -1.319 -9.593 1.00 64.12 99 TYR A O 1
ATOM 768 N N . THR A 1 100 ? 18.131 -2.784 -10.302 1.00 58.62 100 THR A N 1
ATOM 769 C CA . THR A 1 100 ? 18.703 -3.105 -8.988 1.00 58.62 100 THR A CA 1
ATOM 770 C C . THR A 1 100 ? 20.042 -2.424 -8.740 1.00 58.62 100 THR A C 1
ATOM 772 O O . THR A 1 100 ? 20.709 -2.753 -7.756 1.00 58.62 100 THR A O 1
ATOM 775 N N . ASP A 1 101 ? 20.481 -1.518 -9.620 1.00 50.28 101 ASP A N 1
ATOM 776 C CA . ASP A 1 101 ? 21.725 -0.807 -9.376 1.00 50.28 101 ASP A CA 1
ATOM 777 C C . ASP A 1 101 ? 21.570 0.071 -8.119 1.00 50.28 101 ASP A C 1
ATOM 779 O O . ASP A 1 101 ? 20.698 0.928 -7.993 1.00 50.28 101 ASP A O 1
ATOM 783 N N . GLY A 1 102 ? 22.399 -0.180 -7.105 1.00 52.34 102 GLY A N 1
ATOM 784 C CA . GLY A 1 102 ? 22.470 0.669 -5.910 1.00 52.34 102 GLY A CA 1
ATOM 785 C C . GLY A 1 102 ? 23.001 2.076 -6.218 1.00 52.34 102 GLY A C 1
ATOM 786 O O . GLY A 1 102 ? 23.233 2.855 -5.297 1.00 52.34 102 GLY A O 1
ATOM 787 N N . THR A 1 103 ? 23.232 2.384 -7.497 1.00 53.59 103 THR A N 1
ATOM 788 C CA . THR A 1 103 ? 23.675 3.675 -8.017 1.00 53.59 103 THR A CA 1
ATOM 789 C C . THR A 1 103 ? 22.515 4.635 -8.273 1.00 53.59 103 THR A C 1
ATOM 791 O O . THR A 1 103 ? 22.755 5.830 -8.430 1.00 53.59 103 THR A O 1
ATOM 794 N N . GLY A 1 104 ? 21.264 4.161 -8.225 1.00 57.84 104 GLY A N 1
ATOM 795 C CA . GLY A 1 104 ? 20.083 5.021 -8.251 1.00 57.84 104 GLY A CA 1
ATOM 796 C C . GLY A 1 104 ? 19.748 5.579 -9.634 1.00 57.84 104 GLY A C 1
ATOM 797 O O . GLY A 1 104 ? 19.040 6.585 -9.706 1.00 57.84 104 GLY A O 1
ATOM 798 N N . SER A 1 105 ? 20.193 4.934 -10.720 1.00 61.09 105 SER A N 1
ATOM 799 C CA . SER A 1 105 ? 19.912 5.365 -12.105 1.00 61.09 105 SER A CA 1
ATOM 800 C C . SER A 1 105 ? 18.407 5.475 -12.394 1.00 61.09 105 SER A C 1
ATOM 802 O O . SER A 1 105 ? 17.970 6.311 -13.183 1.00 61.09 105 SER A O 1
ATOM 804 N N . PHE A 1 106 ? 17.604 4.671 -11.693 1.00 61.19 106 PHE A N 1
ATOM 805 C CA . PHE A 1 106 ? 16.141 4.628 -11.779 1.00 61.19 106 PHE A CA 1
ATOM 806 C C . PHE A 1 106 ? 15.436 5.2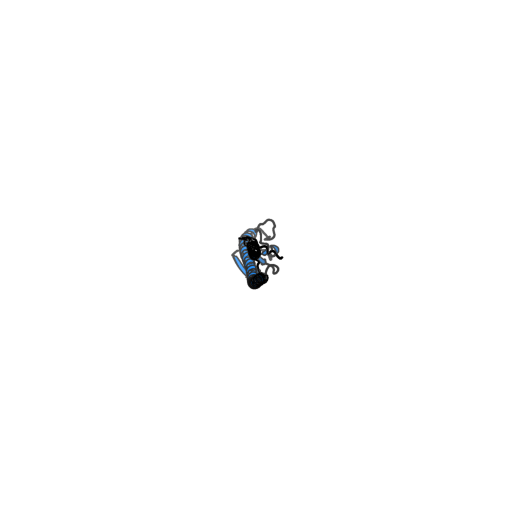45 -10.554 1.00 61.19 106 PHE A C 1
ATOM 808 O O . PHE A 1 106 ? 14.211 5.184 -10.438 1.00 61.19 106 PHE A O 1
ATOM 815 N N . GLY A 1 107 ? 16.197 5.862 -9.643 1.00 65.06 107 GLY A N 1
ATOM 816 C CA . GLY A 1 107 ? 15.714 6.363 -8.358 1.00 65.06 107 GLY A CA 1
ATOM 817 C C . GLY A 1 107 ? 15.505 5.264 -7.310 1.00 65.06 107 GLY A C 1
ATOM 818 O O . GLY A 1 107 ? 15.727 4.078 -7.545 1.00 65.06 107 GLY A O 1
ATOM 819 N N . THR A 1 108 ? 15.091 5.659 -6.106 1.00 65.62 108 THR A N 1
ATOM 820 C CA . THR A 1 108 ? 14.783 4.712 -5.030 1.00 65.62 108 THR A CA 1
ATOM 821 C C . THR A 1 108 ? 13.439 4.035 -5.297 1.00 65.62 108 THR A C 1
ATOM 823 O O . THR A 1 108 ? 12.377 4.631 -5.118 1.00 65.62 108 THR A O 1
ATOM 826 N N . ILE A 1 109 ? 13.464 2.765 -5.707 1.00 70.31 109 ILE A N 1
ATOM 827 C CA . ILE A 1 109 ? 12.242 1.957 -5.788 1.00 70.31 109 ILE A CA 1
ATOM 828 C C . ILE A 1 109 ? 11.723 1.746 -4.356 1.00 70.31 109 ILE A C 1
ATOM 830 O O . ILE A 1 109 ? 12.469 1.250 -3.504 1.00 70.31 109 ILE A O 1
ATOM 834 N N . PRO A 1 110 ? 10.463 2.112 -4.049 1.00 67.88 110 PRO A N 1
ATOM 835 C CA . PRO A 1 110 ? 9.906 1.920 -2.718 1.00 67.88 110 PRO A CA 1
ATOM 836 C C . PRO A 1 110 ? 10.011 0.455 -2.288 1.00 67.88 110 PRO A C 1
ATOM 838 O O . PRO A 1 110 ? 9.669 -0.446 -3.052 1.00 67.88 110 PRO A O 1
ATOM 841 N N . ALA A 1 111 ? 10.403 0.207 -1.034 1.00 67.50 111 ALA A N 1
ATOM 842 C CA . ALA A 1 111 ? 10.536 -1.150 -0.490 1.00 67.50 111 ALA A CA 1
ATOM 843 C C . ALA A 1 111 ? 9.257 -1.999 -0.651 1.00 67.50 111 ALA A C 1
ATOM 845 O O . ALA A 1 111 ? 9.333 -3.218 -0.770 1.00 67.50 111 ALA A O 1
ATOM 846 N N . ALA A 1 112 ? 8.090 -1.347 -0.724 1.00 64.12 112 ALA A N 1
ATOM 847 C CA . ALA A 1 112 ? 6.794 -1.974 -0.981 1.00 64.12 112 ALA A CA 1
ATOM 848 C C . ALA A 1 112 ? 6.692 -2.698 -2.340 1.00 64.12 112 ALA A C 1
ATOM 850 O O . ALA A 1 112 ? 5.798 -3.521 -2.516 1.00 64.12 112 ALA A O 1
ATOM 851 N N . ILE A 1 113 ? 7.576 -2.385 -3.291 1.00 63.47 113 ILE A N 1
ATOM 852 C CA . ILE A 1 113 ? 7.548 -2.900 -4.668 1.00 63.47 113 ILE A CA 1
ATOM 853 C C . ILE A 1 113 ? 8.630 -3.961 -4.893 1.00 63.47 113 ILE A C 1
ATOM 855 O O . ILE A 1 113 ? 8.472 -4.787 -5.779 1.00 63.47 113 ILE A O 1
ATOM 859 N N . ASN A 1 114 ? 9.643 -4.022 -4.016 1.00 63.25 114 ASN A N 1
ATOM 860 C CA . ASN A 1 114 ? 10.826 -4.881 -4.109 1.00 63.25 114 ASN A CA 1
ATOM 861 C C . ASN A 1 114 ? 11.555 -4.737 -5.461 1.00 63.25 114 ASN A C 1
ATOM 863 O O . ASN A 1 114 ? 11.088 -5.207 -6.492 1.00 63.25 114 ASN A O 1
ATOM 867 N N . ALA A 1 115 ? 12.749 -4.142 -5.455 1.00 57.00 115 ALA A N 1
ATOM 868 C CA . ALA A 1 115 ? 13.550 -3.956 -6.669 1.00 57.00 115 ALA A CA 1
ATOM 869 C C . ALA A 1 115 ? 13.831 -5.274 -7.426 1.00 57.00 115 ALA A C 1
ATOM 871 O O . ALA A 1 115 ? 13.984 -5.253 -8.641 1.00 57.00 115 ALA A O 1
ATOM 872 N N . ALA A 1 116 ? 13.815 -6.424 -6.737 1.00 54.19 116 ALA A N 1
ATOM 873 C CA . ALA A 1 116 ? 13.973 -7.747 -7.348 1.00 54.19 116 ALA A CA 1
ATOM 874 C C . ALA A 1 116 ? 12.764 -8.223 -8.188 1.00 54.19 116 ALA A C 1
ATOM 876 O O . ALA A 1 116 ? 12.854 -9.259 -8.840 1.00 54.19 116 ALA A O 1
ATOM 877 N N . GLY A 1 117 ? 11.624 -7.520 -8.141 1.00 54.47 117 GLY A N 1
ATOM 878 C CA . GLY A 1 117 ? 10.410 -7.844 -8.901 1.00 54.47 117 GLY A CA 1
ATOM 879 C C . GLY A 1 117 ? 10.329 -7.186 -10.282 1.00 54.47 117 GLY A C 1
ATOM 880 O O . GLY A 1 117 ? 9.455 -7.539 -11.078 1.00 54.47 117 GLY A O 1
ATOM 881 N N . ILE A 1 118 ? 11.226 -6.247 -10.594 1.00 59.66 118 ILE A N 1
ATOM 882 C CA . ILE A 1 118 ? 11.359 -5.732 -11.957 1.00 59.66 118 ILE A CA 1
ATOM 883 C C . ILE A 1 118 ? 12.286 -6.693 -12.701 1.00 59.66 118 ILE A C 1
ATOM 885 O O . ILE A 1 118 ? 13.504 -6.641 -12.540 1.00 59.66 118 ILE A O 1
ATOM 889 N N . VAL A 1 119 ? 11.694 -7.627 -13.444 1.00 57.94 119 VAL A N 1
ATOM 890 C CA . VAL A 1 119 ? 12.443 -8.630 -14.199 1.00 57.94 119 VAL A CA 1
ATOM 891 C C . VAL A 1 119 ? 12.337 -8.277 -15.665 1.00 57.94 119 VAL A C 1
ATOM 893 O O . VAL A 1 119 ? 11.266 -8.289 -16.268 1.00 57.94 119 VAL A O 1
ATOM 896 N N . ASP A 1 120 ? 13.486 -7.959 -16.219 1.00 57.62 120 ASP A N 1
ATOM 897 C CA . ASP A 1 120 ? 13.676 -7.758 -17.631 1.00 57.62 120 ASP A CA 1
ATOM 898 C C . ASP A 1 120 ? 13.666 -9.120 -18.346 1.00 57.62 120 ASP A C 1
ATOM 900 O O . ASP A 1 120 ? 14.609 -9.904 -18.226 1.00 57.62 120 ASP A O 1
ATOM 904 N N . ASN A 1 121 ? 12.575 -9.448 -19.043 1.00 52.44 121 ASN A N 1
ATOM 905 C CA . ASN A 1 121 ? 12.438 -10.718 -19.759 1.00 52.44 121 ASN A CA 1
ATOM 906 C C . ASN A 1 121 ? 13.001 -10.628 -21.189 1.00 52.44 121 ASN A C 1
ATOM 908 O O . ASN A 1 121 ? 12.327 -11.001 -22.147 1.00 52.44 121 ASN A O 1
ATOM 912 N N . GLY A 1 122 ? 14.237 -10.138 -21.310 1.00 54.19 122 GLY A N 1
ATOM 913 C CA . GLY A 1 122 ? 15.005 -10.118 -22.553 1.00 54.19 122 GLY A CA 1
ATOM 914 C C . GLY A 1 122 ? 14.815 -8.842 -23.371 1.00 54.19 122 GLY A C 1
ATOM 915 O O . GLY A 1 122 ? 13.954 -8.789 -24.242 1.00 54.19 122 GLY A O 1
ATOM 916 N N . GLN A 1 123 ? 15.676 -7.853 -23.119 1.00 62.31 123 GLN A N 1
ATOM 917 C CA . GLN A 1 123 ? 15.828 -6.639 -23.931 1.00 62.31 123 GLN A CA 1
ATOM 918 C C . GLN A 1 123 ? 16.420 -6.972 -25.285 1.00 62.31 123 GLN A C 1
ATOM 920 O O . GLN A 1 123 ? 17.573 -7.399 -25.370 1.00 62.31 123 GLN A O 1
ATOM 925 N N . ASN A 1 124 ? 15.713 -6.600 -26.332 1.00 55.09 124 ASN A N 1
ATOM 926 C CA . ASN A 1 124 ? 16.305 -6.299 -27.611 1.00 55.09 124 ASN A CA 1
ATOM 927 C C . ASN A 1 124 ? 15.764 -4.943 -28.054 1.00 55.09 124 ASN A C 1
ATOM 929 O O . ASN A 1 124 ? 15.046 -4.940 -29.044 1.00 55.09 124 ASN A O 1
ATOM 933 N N . CYS A 1 125 ? 16.082 -3.835 -27.358 1.00 62.72 125 CYS A N 1
ATOM 934 C CA . CYS A 1 125 ? 15.758 -2.467 -27.789 1.00 62.72 125 CYS A CA 1
ATOM 935 C C . CYS A 1 125 ? 16.041 -2.355 -29.288 1.00 62.72 125 CYS A C 1
ATOM 937 O O . CYS A 1 125 ? 17.194 -2.232 -29.709 1.00 62.72 125 CYS A O 1
ATOM 939 N N . GLY A 1 126 ? 15.012 -2.602 -30.103 1.00 59.16 126 GLY A N 1
ATOM 940 C CA . GLY A 1 126 ? 15.271 -3.011 -31.473 1.00 59.16 126 GLY A CA 1
ATOM 941 C C . GLY A 1 126 ? 15.848 -1.829 -32.239 1.00 59.16 126 GLY A C 1
ATOM 942 O O . GLY A 1 126 ? 15.759 -0.695 -31.768 1.00 59.16 126 GLY A O 1
ATOM 943 N N . PRO A 1 127 ? 16.297 -2.018 -33.489 1.00 54.12 127 PRO A N 1
ATOM 944 C CA . PRO A 1 127 ? 16.649 -0.894 -34.362 1.00 54.12 127 PRO A CA 1
ATOM 945 C C . PRO A 1 127 ? 15.524 0.158 -34.501 1.00 54.12 127 PRO A C 1
ATOM 947 O O . PRO A 1 127 ? 15.777 1.261 -34.970 1.00 54.12 127 PRO A O 1
ATOM 950 N N . ASN A 1 128 ? 14.294 -0.194 -34.091 1.00 55.72 128 ASN A N 1
ATOM 951 C CA . ASN A 1 128 ? 13.081 0.618 -34.138 1.00 55.72 128 ASN A CA 1
ATOM 952 C C . ASN A 1 128 ? 12.385 0.812 -32.758 1.00 55.72 128 ASN A C 1
ATOM 954 O O . ASN A 1 128 ? 11.211 1.171 -32.735 1.00 55.72 128 ASN A O 1
ATOM 958 N N . GLY A 1 129 ? 13.045 0.547 -31.616 1.00 53.22 129 GLY A N 1
ATOM 959 C CA . GLY A 1 129 ? 12.556 0.942 -30.274 1.00 53.22 129 GLY A CA 1
ATOM 960 C C . GLY A 1 129 ? 11.331 0.205 -29.697 1.00 53.22 129 GLY A C 1
ATOM 961 O O . GLY A 1 129 ? 10.712 0.688 -28.754 1.00 53.22 129 GLY A O 1
ATOM 962 N N . SER A 1 130 ? 10.943 -0.950 -30.242 1.00 58.84 130 SER A N 1
ATOM 963 C CA . SER A 1 130 ? 9.660 -1.602 -29.921 1.00 58.84 130 SER A CA 1
ATOM 964 C C . SER A 1 130 ? 9.770 -2.715 -28.877 1.00 58.84 130 SER A C 1
ATOM 966 O O . SER A 1 130 ? 9.396 -3.850 -29.163 1.00 58.84 130 SER A O 1
ATOM 968 N N . ASP A 1 131 ? 10.240 -2.392 -27.674 1.00 66.94 131 ASP A N 1
ATOM 969 C CA . ASP A 1 131 ? 10.395 -3.395 -26.622 1.00 66.94 131 ASP A CA 1
ATOM 970 C C . ASP A 1 131 ? 9.534 -3.088 -25.402 1.00 66.94 131 ASP A C 1
ATOM 972 O O . ASP A 1 131 ? 9.478 -1.963 -24.899 1.00 66.94 131 ASP A O 1
ATOM 976 N N . ALA A 1 132 ? 8.829 -4.126 -24.962 1.00 72.19 132 ALA A N 1
ATOM 977 C CA . ALA A 1 132 ? 7.999 -4.114 -23.778 1.00 72.19 132 ALA A CA 1
ATOM 978 C C . ALA A 1 132 ? 8.795 -4.697 -22.608 1.00 72.19 132 ALA A C 1
ATOM 980 O O . ALA A 1 132 ? 9.366 -5.780 -22.725 1.00 72.19 132 ALA A O 1
ATOM 981 N N . PHE A 1 133 ? 8.803 -4.015 -21.469 1.00 74.00 133 PHE A N 1
ATOM 982 C CA . PHE A 1 133 ? 9.407 -4.525 -20.244 1.00 74.00 133 PHE A CA 1
ATOM 983 C C . PHE A 1 133 ? 8.364 -4.698 -19.144 1.00 74.00 133 PHE A C 1
ATOM 985 O O . PHE A 1 133 ? 7.363 -3.979 -19.071 1.00 74.00 133 PHE A O 1
ATOM 992 N N . ASN A 1 134 ? 8.606 -5.675 -18.273 1.00 77.31 134 ASN A N 1
ATOM 993 C CA . ASN A 1 134 ? 7.652 -6.086 -17.257 1.00 77.31 134 ASN A CA 1
ATOM 994 C C . ASN A 1 134 ? 8.123 -5.620 -15.877 1.00 77.31 134 ASN A C 1
ATOM 996 O O . ASN A 1 134 ? 9.191 -5.988 -15.394 1.00 77.31 134 ASN A O 1
ATOM 1000 N N . ALA A 1 135 ? 7.280 -4.850 -15.198 1.00 77.19 135 ALA A N 1
ATOM 1001 C CA . ALA A 1 135 ? 7.433 -4.559 -13.779 1.00 77.19 135 ALA A CA 1
ATOM 1002 C C . ALA A 1 135 ? 6.459 -5.438 -12.991 1.00 77.19 135 ALA A C 1
ATOM 1004 O O . ALA A 1 135 ? 5.294 -5.536 -13.372 1.00 77.19 135 ALA A O 1
ATOM 1005 N N . SER A 1 136 ? 6.887 -6.067 -11.894 1.00 75.94 136 SER A N 1
ATOM 1006 C CA . SER A 1 136 ? 5.983 -6.868 -11.062 1.00 75.94 136 SER A CA 1
ATOM 1007 C C . SER A 1 136 ? 6.184 -6.649 -9.569 1.00 75.94 136 SER A C 1
ATOM 1009 O O . SER A 1 136 ? 7.300 -6.414 -9.111 1.00 75.94 136 SER A O 1
ATOM 1011 N N . ILE A 1 137 ? 5.094 -6.762 -8.804 1.00 74.56 137 ILE A N 1
ATOM 1012 C CA . ILE A 1 137 ? 5.144 -6.925 -7.350 1.00 74.56 137 ILE A CA 1
ATOM 1013 C C . ILE A 1 137 ? 4.806 -8.375 -7.005 1.00 74.56 137 ILE A C 1
ATOM 1015 O O . ILE A 1 137 ? 3.708 -8.835 -7.335 1.00 74.56 137 ILE A O 1
ATOM 1019 N N . PRO A 1 138 ? 5.698 -9.099 -6.305 1.00 69.94 138 PRO A N 1
ATOM 1020 C CA . PRO A 1 138 ? 5.439 -10.476 -5.913 1.00 69.94 138 PRO A CA 1
ATOM 1021 C C . PRO A 1 138 ? 4.343 -10.580 -4.841 1.00 69.94 138 PRO A C 1
ATOM 1023 O O . PRO A 1 138 ? 4.141 -9.680 -4.021 1.00 69.94 138 PRO A O 1
ATOM 1026 N N . SER A 1 139 ? 3.700 -11.748 -4.772 1.00 65.94 139 SER A N 1
ATOM 1027 C CA . SER A 1 139 ? 2.625 -12.083 -3.819 1.00 65.94 139 SER A CA 1
ATOM 1028 C C . SER A 1 139 ? 3.036 -12.067 -2.336 1.00 65.94 139 SER A C 1
ATOM 1030 O O . SER A 1 139 ? 2.202 -12.196 -1.448 1.00 65.94 139 SER A O 1
ATOM 1032 N N . GLY A 1 140 ? 4.324 -11.879 -2.029 1.00 69.50 140 GLY A N 1
ATOM 1033 C CA . GLY A 1 140 ? 4.785 -11.615 -0.663 1.00 69.50 140 GLY A CA 1
ATOM 1034 C C . GLY A 1 140 ? 4.455 -10.200 -0.164 1.00 69.50 140 GLY A C 1
ATOM 1035 O O . GLY A 1 140 ? 4.531 -9.946 1.035 1.00 69.50 140 GLY A O 1
ATOM 1036 N N . GLN A 1 141 ? 4.108 -9.275 -1.068 1.00 73.38 141 GLN A N 1
ATOM 1037 C CA . GLN A 1 141 ? 3.809 -7.874 -0.749 1.00 73.38 141 GLN A CA 1
ATOM 1038 C C . GLN A 1 141 ? 2.349 -7.490 -1.021 1.00 73.38 141 GLN A C 1
ATOM 1040 O O . GLN A 1 141 ? 1.853 -6.572 -0.364 1.00 73.38 141 GLN A O 1
ATOM 1045 N N . LEU A 1 142 ? 1.665 -8.187 -1.931 1.00 78.75 142 LEU A N 1
ATOM 1046 C CA . LEU A 1 142 ? 0.235 -8.048 -2.227 1.00 78.75 142 LEU A CA 1
ATOM 1047 C C . LEU A 1 142 ? -0.461 -9.411 -2.143 1.00 78.75 142 LEU A C 1
ATOM 1049 O O . LEU A 1 142 ? 0.146 -10.448 -2.387 1.00 78.75 142 LEU A O 1
ATOM 1053 N N . THR A 1 143 ? -1.759 -9.397 -1.867 1.00 82.00 143 THR A N 1
ATOM 1054 C CA . THR A 1 143 ? -2.634 -10.579 -1.916 1.00 82.00 143 THR A CA 1
ATOM 1055 C C . THR A 1 143 ? -2.675 -11.230 -3.301 1.00 82.00 143 THR A C 1
ATOM 1057 O O . THR A 1 143 ? -2.779 -12.451 -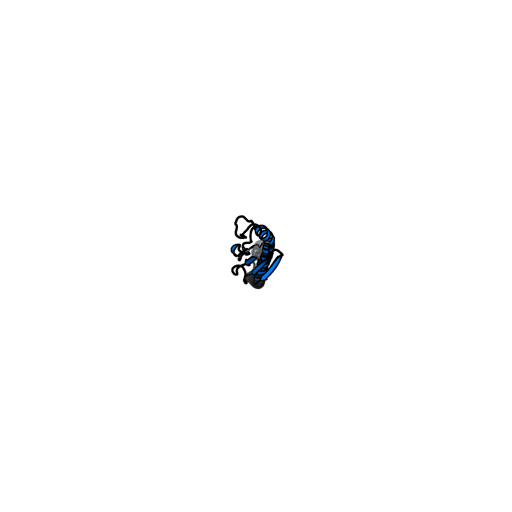3.396 1.00 82.00 143 THR A O 1
ATOM 1060 N N . THR A 1 144 ? -2.558 -10.428 -4.363 1.00 84.06 144 THR A N 1
ATOM 1061 C CA . THR A 1 144 ? -2.479 -10.874 -5.762 1.00 84.06 144 THR A CA 1
ATOM 1062 C C . THR A 1 144 ? -1.262 -10.218 -6.419 1.00 84.06 144 THR A C 1
ATOM 1064 O O . THR A 1 144 ? -1.047 -9.022 -6.213 1.00 84.06 144 THR A O 1
ATOM 1067 N N . PRO A 1 145 ? -0.424 -10.963 -7.164 1.00 82.31 145 PRO A N 1
ATOM 1068 C CA . PRO A 1 145 ? 0.728 -10.371 -7.831 1.00 82.31 145 PRO A CA 1
ATOM 1069 C C . PRO A 1 145 ? 0.263 -9.388 -8.906 1.00 82.31 145 PRO A C 1
ATOM 1071 O O . PRO A 1 145 ? -0.527 -9.753 -9.769 1.00 82.31 145 PRO A O 1
ATOM 1074 N N . CYS A 1 146 ? 0.784 -8.165 -8.869 1.00 84.50 146 CYS A N 1
ATOM 1075 C CA . CYS A 1 146 ? 0.456 -7.115 -9.828 1.00 84.50 146 CYS A CA 1
ATOM 1076 C C . CYS A 1 146 ? 1.606 -6.964 -10.822 1.00 84.50 146 CYS A C 1
ATOM 1078 O O . CYS A 1 146 ? 2.747 -6.750 -10.411 1.00 84.50 146 CYS A O 1
ATOM 1080 N N . THR A 1 147 ? 1.319 -7.064 -12.117 1.00 84.50 147 THR A N 1
ATOM 1081 C CA . THR A 1 147 ? 2.295 -6.912 -13.203 1.00 84.50 147 THR A CA 1
ATOM 1082 C C . THR A 1 147 ? 1.883 -5.774 -14.124 1.00 84.50 147 THR A C 1
ATOM 1084 O O . THR A 1 147 ? 0.710 -5.671 -14.477 1.00 84.50 147 THR A O 1
ATOM 1087 N N . ALA A 1 148 ? 2.833 -4.948 -14.545 1.00 85.69 148 ALA A N 1
ATOM 1088 C CA . ALA A 1 148 ? 2.646 -3.923 -15.562 1.00 85.69 148 ALA A CA 1
ATOM 1089 C C . ALA A 1 148 ? 3.550 -4.204 -16.761 1.00 85.69 148 ALA A C 1
ATOM 1091 O O . ALA A 1 148 ? 4.702 -4.600 -16.576 1.00 85.69 148 ALA A O 1
ATOM 1092 N N . VAL A 1 149 ? 3.027 -3.963 -17.961 1.00 83.00 149 VAL A N 1
ATOM 1093 C CA . VAL A 1 149 ? 3.794 -3.994 -19.211 1.00 83.00 149 VAL A CA 1
ATOM 1094 C C . VAL A 1 149 ? 4.019 -2.563 -19.668 1.00 83.00 149 VAL A C 1
ATOM 1096 O O . VAL A 1 149 ? 3.070 -1.781 -19.764 1.00 83.00 149 VAL A O 1
ATOM 1099 N N . ILE A 1 150 ? 5.278 -2.216 -19.898 1.00 80.88 150 ILE A N 1
ATOM 1100 C CA . ILE A 1 150 ? 5.712 -0.859 -20.191 1.00 80.88 150 ILE A CA 1
ATOM 1101 C C . ILE A 1 150 ? 6.370 -0.865 -21.565 1.00 80.88 150 ILE A C 1
ATOM 1103 O O . ILE A 1 150 ? 7.305 -1.620 -21.798 1.00 80.88 150 ILE A O 1
ATOM 1107 N N . GLU A 1 151 ? 5.873 -0.024 -22.459 1.00 77.75 151 GLU A N 1
ATOM 1108 C CA . GLU A 1 151 ? 6.343 0.145 -23.830 1.00 77.75 151 GLU A CA 1
ATOM 1109 C C . GLU A 1 151 ? 6.853 1.578 -24.037 1.00 77.75 151 GLU A C 1
ATOM 1111 O O . GLU A 1 151 ? 6.607 2.486 -23.232 1.00 77.75 151 GLU A O 1
ATOM 1116 N N . GLN A 1 152 ? 7.527 1.817 -25.162 1.00 73.06 152 GLN A N 1
ATOM 1117 C CA . GLN A 1 152 ? 8.040 3.140 -25.527 1.00 73.06 152 GLN A CA 1
ATOM 1118 C C . GLN A 1 152 ? 6.934 4.211 -25.587 1.00 73.06 152 GLN A C 1
ATOM 1120 O O . GLN A 1 152 ? 7.157 5.374 -25.251 1.00 73.06 152 GLN A O 1
ATOM 1125 N N . THR A 1 153 ? 5.722 3.818 -25.982 1.00 77.31 153 THR A N 1
ATOM 1126 C CA . THR A 1 153 ? 4.564 4.712 -26.127 1.00 77.31 153 THR A CA 1
ATOM 1127 C C . THR A 1 153 ? 3.797 4.935 -24.824 1.00 77.31 153 THR A C 1
ATOM 1129 O O . THR A 1 153 ? 2.997 5.868 -24.742 1.00 77.31 153 THR A O 1
ATOM 1132 N N . GLY A 1 154 ? 4.012 4.111 -23.796 1.00 80.88 154 GLY A N 1
ATOM 1133 C CA . GLY A 1 154 ? 3.158 4.106 -22.614 1.00 80.88 154 GLY A CA 1
ATOM 1134 C C . GLY A 1 154 ? 3.160 2.784 -21.865 1.00 80.88 154 GLY A C 1
ATOM 1135 O O . GLY A 1 154 ? 3.768 1.802 -22.268 1.00 80.88 154 GLY A O 1
ATOM 1136 N N . ILE A 1 155 ? 2.409 2.747 -20.771 1.00 86.44 155 ILE A N 1
ATOM 1137 C CA . ILE A 1 155 ? 2.080 1.501 -20.075 1.00 86.44 155 ILE A CA 1
ATOM 1138 C C . ILE A 1 155 ? 0.841 0.917 -20.744 1.00 86.44 155 ILE A C 1
ATOM 1140 O O . ILE A 1 155 ? -0.201 1.575 -20.780 1.00 86.44 155 ILE A O 1
ATOM 1144 N N . THR A 1 156 ? 0.941 -0.299 -21.275 1.00 85.12 156 THR A N 1
ATOM 1145 C CA . THR A 1 156 ? -0.118 -0.892 -22.106 1.00 85.12 156 THR A CA 1
ATOM 1146 C C . THR A 1 156 ? -1.052 -1.811 -21.340 1.00 85.12 156 THR A C 1
ATOM 1148 O O . THR A 1 156 ? -2.196 -2.003 -21.753 1.00 85.12 156 THR A O 1
ATOM 1151 N N . SER A 1 157 ? -0.628 -2.341 -20.191 1.00 85.88 157 SER A N 1
ATOM 1152 C CA . SER A 1 157 ? -1.513 -3.137 -19.339 1.00 85.88 157 SER A CA 1
ATOM 1153 C C . SER A 1 157 ? -1.071 -3.206 -17.879 1.00 85.88 157 SER A C 1
ATOM 1155 O O . SER A 1 157 ? 0.112 -3.093 -17.552 1.00 85.88 157 SER A O 1
ATOM 1157 N N . TYR A 1 158 ? -2.059 -3.437 -17.011 1.00 89.06 158 TYR A N 1
ATOM 1158 C CA . TYR A 1 158 ? -1.884 -3.932 -15.648 1.00 89.06 158 TYR A CA 1
ATOM 1159 C C . TYR A 1 158 ? -2.646 -5.253 -15.522 1.00 89.06 158 TYR A C 1
ATOM 1161 O O . TYR A 1 158 ? -3.793 -5.336 -15.963 1.00 89.06 158 TYR A O 1
ATOM 1169 N N . ALA A 1 159 ? -2.036 -6.266 -14.915 1.00 87.88 159 ALA A N 1
ATOM 1170 C CA . ALA A 1 159 ? -2.659 -7.564 -14.671 1.00 87.88 159 ALA A CA 1
ATOM 1171 C C . ALA A 1 159 ? -2.423 -8.019 -13.226 1.00 87.88 159 ALA A C 1
ATOM 1173 O O . ALA A 1 159 ? -1.379 -7.730 -12.646 1.00 87.88 159 ALA A O 1
ATOM 1174 N N . GLY A 1 160 ? -3.402 -8.723 -12.647 1.00 82.50 160 GLY A N 1
ATOM 1175 C CA . GLY A 1 160 ? -3.329 -9.213 -11.262 1.00 82.50 160 GLY A CA 1
ATOM 1176 C C . GLY A 1 160 ? -3.421 -8.115 -10.188 1.00 82.50 160 GLY A C 1
ATOM 1177 O O . GLY A 1 160 ? -3.041 -8.312 -9.036 1.00 82.50 160 GLY A O 1
ATOM 1178 N N . CYS A 1 161 ? -3.964 -6.966 -10.579 1.00 81.44 161 CYS A N 1
ATOM 1179 C CA . CYS A 1 161 ? -4.384 -5.839 -9.760 1.00 81.44 161 CYS A CA 1
ATOM 1180 C C . CYS A 1 161 ? -5.686 -5.272 -10.358 1.00 81.44 161 CYS A C 1
ATOM 1182 O O . CYS A 1 161 ? -6.297 -4.426 -9.677 1.00 81.44 161 CYS A O 1
#

Secondary structure (DSSP, 8-state):
---PPPPPPP------SSSTTHHHHHHHHHHHHHH-----PPPHHHHHHHHHHHHHHHHHHHHHHHHHHHHHHHHHHHHHHHHHHHHHHHHHTTS---TT-TT-TT----TTT-GGGEE-------TT----EEEEE-TTTSSS-EEEEEETTEEEEEE--